Protein AF-A0A0S8GAM6-F1 (afdb_monomer_lite)

Secondary structure (DSSP, 8-state):
-HHHHHHHHHHHHHHHHHHHS-HHHHHHH-TTS----HHHHHHHHHHHTT--HHHHHHHTTS-HHHHHHHHTT-PPPPHHHHHHHHHHHT--HHHHT--SS-PPP---S--

Radius of gyration: 16.08 Å; chains: 1; bounding box: 37×30×37 Å

Sequence (111 aa):
MDMLKNLLSLEILRDFVRAAVSPQLYQRNLVIDRIETPNHRLWALRERLHLDEAIFAERLHIDVKEYYEYEWIGSPVPRDVLEKVSQTFSVPVPWLCCETPLLPIPLSDDA

Structure (mmCIF, N/CA/C/O backbone):
data_AF-A0A0S8GAM6-F1
#
_entry.id   AF-A0A0S8GAM6-F1
#
loop_
_atom_site.group_PDB
_atom_site.id
_atom_site.type_symbol
_atom_site.label_atom_id
_atom_site.label_alt_id
_atom_site.label_comp_id
_atom_site.label_asym_id
_atom_site.label_entity_id
_atom_site.label_seq_id
_atom_site.pdbx_PDB_ins_code
_atom_site.Cartn_x
_atom_site.Cartn_y
_atom_site.Cartn_z
_atom_site.occupancy
_atom_site.B_iso_or_equiv
_atom_site.auth_seq_id
_atom_site.auth_comp_id
_atom_site.auth_asym_id
_atom_site.auth_atom_id
_atom_site.pdbx_PDB_model_num
ATOM 1 N N . M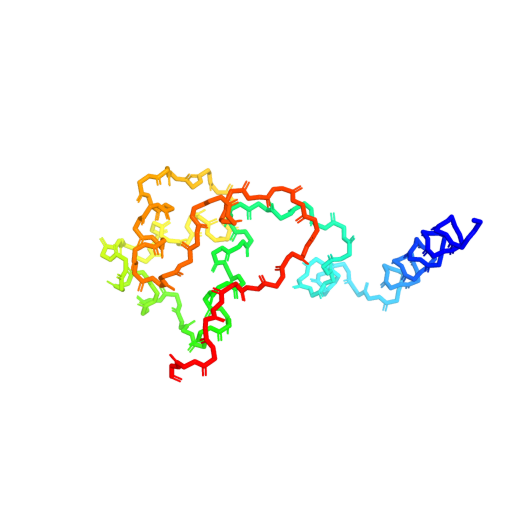ET A 1 1 ? 20.801 -14.967 -25.073 1.00 54.25 1 MET A N 1
ATOM 2 C CA . MET A 1 1 ? 21.294 -13.723 -25.709 1.00 54.25 1 MET A CA 1
ATOM 3 C C . MET A 1 1 ? 20.193 -12.658 -25.819 1.00 54.25 1 MET A C 1
ATOM 5 O O . MET A 1 1 ? 20.524 -11.482 -25.830 1.00 54.25 1 MET A O 1
ATOM 9 N N . ASP A 1 2 ? 18.906 -13.033 -25.809 1.00 55.75 2 ASP A N 1
ATOM 10 C CA . ASP A 1 2 ? 17.777 -12.082 -25.893 1.00 55.75 2 ASP A CA 1
ATOM 11 C C . ASP A 1 2 ? 17.503 -11.266 -24.622 1.00 55.75 2 ASP A C 1
ATOM 13 O O . ASP A 1 2 ? 17.078 -10.120 -24.702 1.00 55.75 2 ASP A O 1
ATOM 17 N N . MET A 1 3 ? 17.818 -11.805 -23.442 1.00 41.28 3 MET A N 1
ATOM 18 C CA . MET A 1 3 ? 17.540 -11.134 -22.164 1.00 41.28 3 MET A CA 1
ATOM 19 C C . MET A 1 3 ? 18.313 -9.808 -22.003 1.00 41.28 3 MET A C 1
ATOM 21 O O . MET A 1 3 ? 17.754 -8.813 -21.558 1.00 41.28 3 MET A O 1
ATOM 25 N N . LEU A 1 4 ? 19.574 -9.769 -22.450 1.00 47.06 4 LEU A N 1
ATOM 26 C CA . LEU A 1 4 ? 20.416 -8.563 -22.444 1.00 47.06 4 LEU A CA 1
ATOM 27 C C . LEU A 1 4 ? 19.925 -7.492 -23.427 1.00 47.06 4 LEU A C 1
ATOM 29 O O . LEU A 1 4 ? 20.000 -6.306 -23.126 1.00 47.06 4 LEU A O 1
ATOM 33 N N . LYS A 1 5 ? 19.389 -7.898 -24.585 1.00 54.31 5 LYS A N 1
ATOM 34 C CA . LYS A 1 5 ? 18.799 -6.966 -25.557 1.00 54.31 5 LYS A CA 1
ATOM 35 C C . LYS A 1 5 ? 17.509 -6.351 -25.021 1.00 54.31 5 LYS A C 1
ATOM 37 O O . LYS A 1 5 ? 17.300 -5.153 -25.187 1.00 54.31 5 LYS A O 1
ATOM 42 N N . ASN A 1 6 ? 16.684 -7.144 -24.340 1.00 54.88 6 ASN A N 1
ATOM 43 C CA . ASN A 1 6 ? 15.456 -6.658 -23.714 1.00 54.88 6 ASN A CA 1
ATOM 44 C C . ASN A 1 6 ? 15.747 -5.666 -22.580 1.00 54.88 6 ASN A C 1
ATOM 46 O O . ASN A 1 6 ? 15.087 -4.636 -22.503 1.00 54.88 6 ASN A O 1
ATOM 50 N N . LEU A 1 7 ? 16.772 -5.924 -21.760 1.00 53.59 7 LEU A N 1
ATOM 51 C CA . LEU A 1 7 ? 17.204 -4.997 -20.707 1.00 53.59 7 LEU A CA 1
ATOM 52 C C . LEU A 1 7 ? 17.687 -3.657 -21.281 1.00 53.59 7 LEU A C 1
ATOM 54 O O . LEU A 1 7 ? 17.209 -2.612 -20.854 1.00 53.59 7 LEU A O 1
ATOM 58 N N . LEU A 1 8 ? 18.529 -3.684 -22.320 1.00 59.25 8 LEU A N 1
ATOM 59 C CA . LEU A 1 8 ? 18.956 -2.467 -23.024 1.00 59.25 8 LEU A CA 1
ATOM 60 C C . LEU A 1 8 ? 17.772 -1.685 -23.613 1.00 59.25 8 LEU A C 1
ATOM 62 O O . LEU A 1 8 ? 17.745 -0.460 -23.583 1.00 59.25 8 LEU A O 1
ATOM 66 N N . SER A 1 9 ? 16.779 -2.396 -24.146 1.00 67.94 9 SER A N 1
ATOM 67 C CA . SER A 1 9 ? 15.583 -1.786 -24.739 1.00 67.94 9 SER A CA 1
ATOM 68 C C . SER A 1 9 ? 14.724 -1.072 -23.691 1.00 67.94 9 SER A C 1
ATOM 70 O O . SER A 1 9 ? 14.154 -0.021 -23.977 1.00 67.94 9 SER A O 1
ATOM 72 N N . LEU A 1 10 ? 14.654 -1.621 -22.475 1.00 61.69 10 LEU A N 1
ATOM 73 C CA . LEU A 1 10 ? 13.933 -1.025 -21.350 1.00 61.69 10 LEU A CA 1
ATOM 74 C C . LEU A 1 10 ? 14.646 0.211 -20.798 1.00 61.69 10 LEU A C 1
ATOM 76 O O . LEU A 1 10 ? 13.984 1.201 -20.500 1.00 61.69 10 LEU A O 1
ATOM 80 N N . GLU A 1 11 ? 15.977 0.191 -20.714 1.00 64.75 11 GLU A N 1
ATOM 81 C CA . GLU A 1 11 ? 16.767 1.358 -20.299 1.00 64.75 11 GLU A CA 1
ATOM 82 C C . GLU A 1 11 ? 16.622 2.517 -21.292 1.00 64.75 11 GLU A C 1
ATOM 84 O O . GLU A 1 11 ? 16.374 3.652 -20.892 1.00 64.75 11 GLU A O 1
ATOM 89 N N . ILE A 1 12 ? 16.675 2.224 -22.594 1.00 72.31 12 ILE A N 1
ATOM 90 C CA . ILE A 1 12 ? 16.465 3.227 -23.646 1.00 72.31 12 ILE A CA 1
ATOM 91 C C . ILE A 1 12 ? 15.044 3.803 -23.573 1.00 72.31 12 ILE A C 1
ATOM 93 O O . ILE A 1 12 ? 14.858 5.017 -23.687 1.00 72.31 12 ILE A O 1
ATOM 97 N N . LEU A 1 13 ? 14.038 2.948 -23.365 1.00 65.12 13 LEU A N 1
ATOM 98 C CA . LEU A 1 13 ? 12.648 3.380 -23.231 1.00 65.12 13 LEU A CA 1
ATOM 99 C C . LEU A 1 13 ? 12.456 4.266 -21.994 1.00 65.12 13 LEU A C 1
ATOM 101 O O . LEU A 1 13 ? 11.817 5.313 -22.087 1.00 65.12 13 LEU A O 1
ATOM 105 N N . ARG A 1 14 ? 13.045 3.885 -20.856 1.00 68.88 14 ARG A N 1
ATOM 106 C CA . ARG A 1 14 ? 13.044 4.686 -19.629 1.00 68.88 14 ARG A CA 1
ATOM 107 C C . ARG A 1 14 ? 13.630 6.071 -19.873 1.00 68.88 14 ARG A C 1
ATOM 109 O O . ARG A 1 14 ? 13.004 7.071 -19.528 1.00 68.88 14 ARG A O 1
ATOM 116 N N . ASP A 1 15 ? 14.819 6.129 -20.461 1.00 73.88 15 ASP A N 1
ATOM 117 C CA . ASP A 1 15 ? 15.556 7.378 -20.632 1.00 73.88 15 ASP A CA 1
ATOM 118 C C . ASP A 1 15 ? 14.825 8.324 -21.597 1.00 73.88 15 ASP A C 1
ATOM 120 O O . ASP A 1 15 ? 14.717 9.525 -21.332 1.00 73.88 15 ASP A O 1
ATOM 124 N N . PHE A 1 16 ? 14.231 7.780 -22.665 1.00 73.75 16 PHE A N 1
ATOM 125 C CA . PHE A 1 16 ? 13.377 8.536 -23.583 1.00 73.75 16 PHE A CA 1
ATOM 126 C C . PHE A 1 16 ? 12.172 9.143 -22.864 1.00 73.75 16 PHE A C 1
ATOM 128 O O . PHE A 1 16 ? 11.872 10.330 -22.991 1.00 73.75 16 PHE A O 1
ATOM 135 N N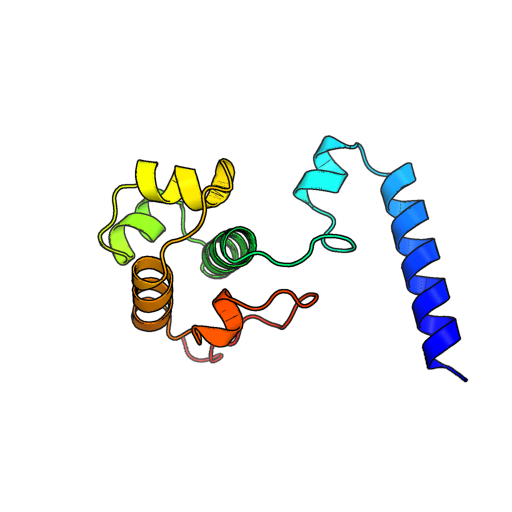 . VAL A 1 17 ? 11.493 8.328 -22.066 1.00 67.44 17 VAL A N 1
ATOM 136 C CA . VAL A 1 17 ? 10.300 8.738 -21.342 1.00 67.44 17 VAL A CA 1
ATOM 137 C C . VAL A 1 17 ? 10.626 9.772 -20.252 1.00 67.44 17 VAL A C 1
ATOM 139 O O . VAL A 1 17 ? 9.876 10.731 -20.071 1.00 67.44 17 VAL A O 1
ATOM 142 N N . ARG A 1 18 ? 11.786 9.660 -19.594 1.00 66.69 18 ARG A N 1
ATOM 143 C CA . ARG A 1 18 ? 12.292 10.651 -18.630 1.00 66.69 18 ARG A CA 1
ATOM 144 C C . ARG A 1 18 ? 12.604 12.000 -19.265 1.00 66.69 18 ARG A C 1
ATOM 146 O O . ARG A 1 18 ? 12.414 13.030 -18.625 1.00 66.69 18 ARG A O 1
ATOM 153 N N . ALA A 1 19 ? 13.084 11.996 -20.504 1.00 75.19 19 ALA A N 1
ATOM 154 C CA . ALA A 1 19 ? 13.364 13.215 -21.251 1.00 75.19 19 ALA A CA 1
ATOM 155 C C . ALA A 1 19 ? 12.093 13.86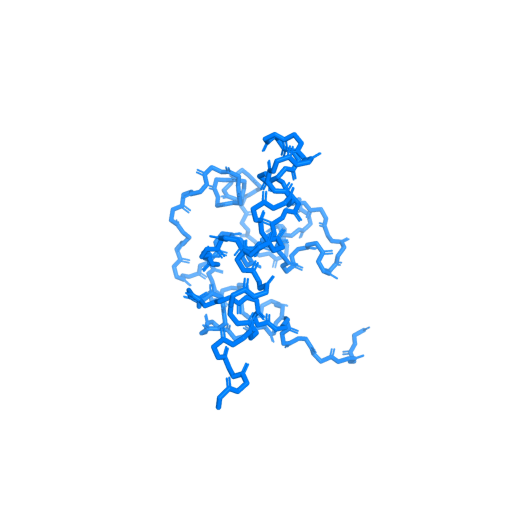6 -21.828 1.00 75.19 19 ALA A C 1
ATOM 157 O O . ALA A 1 19 ? 12.039 15.087 -21.963 1.00 75.19 19 ALA A O 1
ATOM 158 N N . ALA A 1 20 ? 11.080 13.066 -22.172 1.00 75.44 20 ALA A N 1
ATOM 159 C CA . ALA A 1 20 ? 9.870 13.527 -22.853 1.00 75.44 20 ALA A CA 1
ATOM 160 C C . ALA A 1 20 ? 8.732 13.955 -21.909 1.00 75.44 20 ALA A C 1
ATOM 162 O O . ALA A 1 20 ? 7.832 14.686 -22.324 1.00 75.44 20 ALA A O 1
ATOM 163 N N . VAL A 1 21 ? 8.743 13.501 -20.654 1.00 67.62 21 VAL A N 1
ATOM 164 C CA . VAL A 1 21 ? 7.666 13.742 -19.686 1.00 67.62 21 VAL A CA 1
ATOM 165 C C . VAL A 1 21 ? 8.147 14.683 -18.581 1.00 67.62 21 VAL A C 1
ATOM 167 O O . VAL A 1 21 ? 9.270 14.564 -18.098 1.00 67.62 21 VAL A O 1
ATOM 170 N N . SER A 1 22 ? 7.299 15.634 -18.163 1.00 68.50 22 SER A N 1
ATOM 171 C CA . SER A 1 22 ? 7.667 16.573 -17.095 1.00 68.50 22 SER A CA 1
ATOM 172 C C . SER A 1 22 ? 8.037 15.819 -15.811 1.00 68.50 22 SER A C 1
ATOM 174 O O . SER A 1 22 ? 7.427 14.788 -15.526 1.00 68.50 22 SER A O 1
ATOM 176 N N . PRO A 1 23 ? 8.969 16.322 -14.983 1.00 58.72 23 PRO A N 1
ATOM 177 C CA . PRO A 1 23 ? 9.373 15.633 -13.758 1.00 58.72 23 PRO A CA 1
ATOM 178 C C . PRO A 1 23 ? 8.197 15.284 -12.839 1.00 58.72 23 PRO A C 1
ATOM 180 O O . PRO A 1 23 ? 8.192 14.207 -12.250 1.00 58.72 23 PRO A O 1
ATOM 183 N N . GLN A 1 24 ? 7.167 16.141 -12.772 1.00 57.44 24 GLN A N 1
ATOM 184 C CA . GLN A 1 24 ? 5.965 15.860 -11.981 1.00 57.44 24 GLN A CA 1
ATOM 185 C C . GLN A 1 24 ? 5.132 14.709 -12.570 1.00 57.44 24 GLN A C 1
ATOM 187 O O . GLN A 1 24 ? 4.649 13.863 -11.824 1.00 57.44 24 GLN A O 1
ATOM 192 N N . LEU A 1 25 ? 4.977 14.641 -13.898 1.00 53.50 25 LEU A N 1
ATOM 193 C CA . LEU A 1 25 ? 4.264 13.547 -14.569 1.00 53.50 25 LEU A CA 1
ATOM 194 C C . LEU A 1 25 ? 5.084 12.250 -14.594 1.00 53.50 25 LEU A C 1
ATOM 196 O O . LEU A 1 25 ? 4.510 11.175 -14.466 1.00 53.50 25 LEU A O 1
ATOM 200 N N . TYR A 1 26 ? 6.410 12.342 -14.701 1.00 57.94 26 TYR A N 1
ATOM 201 C CA . TYR A 1 26 ? 7.328 11.208 -14.611 1.00 57.94 26 TYR A CA 1
ATOM 202 C C . TYR A 1 26 ? 7.264 10.582 -13.221 1.00 57.94 26 TYR A C 1
ATOM 204 O O . TYR A 1 26 ? 7.059 9.380 -13.084 1.00 57.94 26 TYR A O 1
ATOM 212 N N . GLN A 1 27 ? 7.341 11.416 -12.179 1.00 54.53 27 GLN A N 1
ATOM 213 C CA . GLN A 1 27 ? 7.169 10.965 -10.805 1.00 54.53 27 GLN A CA 1
ATOM 214 C C . GLN A 1 27 ? 5.782 10.366 -10.579 1.00 54.53 27 GLN A C 1
ATOM 216 O O . GLN A 1 27 ? 5.688 9.364 -9.883 1.00 54.53 27 GLN A O 1
ATOM 221 N N . ARG A 1 28 ? 4.720 10.941 -11.146 1.00 52.16 28 ARG A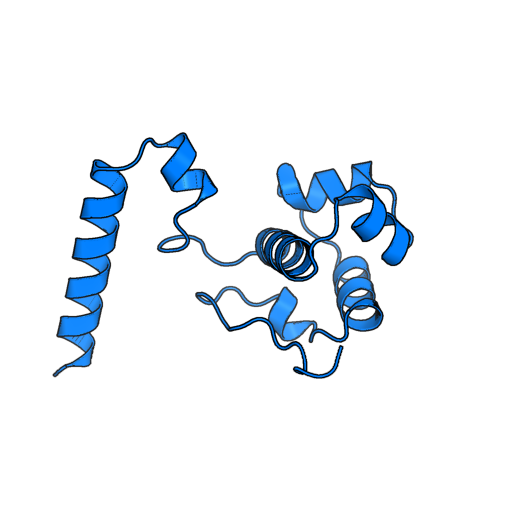 N 1
ATOM 222 C CA . ARG A 1 28 ? 3.347 10.505 -10.877 1.00 52.16 28 ARG A CA 1
ATOM 223 C C . ARG A 1 28 ? 2.908 9.267 -11.671 1.00 52.16 28 ARG A C 1
ATOM 225 O O . ARG A 1 28 ? 2.099 8.511 -11.156 1.00 52.16 28 ARG A O 1
ATOM 232 N N . ASN A 1 29 ? 3.417 9.056 -12.889 1.00 49.00 29 ASN A N 1
ATOM 233 C CA . ASN A 1 29 ? 2.825 8.096 -13.834 1.00 49.00 29 ASN A CA 1
ATOM 234 C C . ASN A 1 29 ? 3.790 7.048 -14.411 1.00 49.00 29 ASN A C 1
ATOM 236 O O . ASN A 1 29 ? 3.329 6.141 -15.100 1.00 49.00 29 ASN A O 1
ATOM 240 N N . LEU A 1 30 ? 5.107 7.154 -14.198 1.00 52.91 30 LEU A N 1
ATOM 241 C CA . LEU A 1 30 ? 6.068 6.263 -14.856 1.00 52.91 30 LEU A CA 1
ATOM 242 C C . LEU A 1 30 ? 6.739 5.312 -13.873 1.00 52.91 30 LEU A C 1
ATOM 244 O O . LEU A 1 30 ? 7.699 5.626 -13.178 1.00 52.91 30 LEU A O 1
ATOM 248 N N . VAL A 1 31 ? 6.182 4.103 -13.866 1.00 53.34 31 VAL A N 1
ATOM 249 C CA . VAL A 1 31 ? 6.452 2.973 -12.968 1.00 53.34 31 VAL A CA 1
ATOM 250 C C . VAL A 1 31 ? 7.765 2.236 -13.302 1.00 53.34 31 VAL A C 1
ATOM 252 O O . VAL A 1 31 ? 8.002 1.130 -12.835 1.00 53.34 31 VAL A O 1
ATOM 255 N N . ILE A 1 32 ? 8.641 2.817 -14.129 1.00 48.31 32 ILE A N 1
ATOM 256 C CA . ILE A 1 32 ? 9.798 2.095 -14.691 1.00 48.31 32 ILE A CA 1
ATOM 257 C C . ILE A 1 32 ? 10.993 2.046 -13.713 1.00 48.31 32 ILE A C 1
ATOM 259 O O . ILE A 1 32 ? 11.808 1.136 -13.802 1.00 48.31 32 ILE A O 1
ATOM 263 N N . ASP A 1 33 ? 11.067 2.955 -12.731 1.00 45.97 33 ASP A N 1
ATOM 264 C CA . ASP A 1 33 ? 12.199 3.043 -11.782 1.00 45.97 33 ASP A CA 1
ATOM 265 C C . ASP A 1 33 ? 11.824 2.878 -10.301 1.00 45.97 33 ASP A C 1
ATOM 267 O O . ASP A 1 33 ? 12.693 2.947 -9.429 1.00 45.97 33 ASP A O 1
ATOM 271 N N . ARG A 1 34 ? 10.539 2.727 -9.965 1.00 52.91 34 ARG A N 1
ATOM 272 C CA . ARG A 1 34 ? 10.131 2.689 -8.557 1.00 52.91 34 ARG A CA 1
ATOM 273 C C . ARG A 1 34 ? 10.283 1.271 -8.022 1.00 52.91 34 ARG A C 1
ATOM 275 O O . ARG A 1 34 ? 9.538 0.379 -8.412 1.00 52.91 34 ARG A O 1
ATOM 282 N N . ILE A 1 35 ? 11.215 1.090 -7.085 1.00 57.44 35 ILE A N 1
ATOM 283 C CA . ILE A 1 35 ? 11.121 0.009 -6.101 1.00 57.44 35 ILE A CA 1
ATOM 284 C C . ILE A 1 35 ? 9.711 0.107 -5.516 1.00 57.44 35 ILE A C 1
ATOM 286 O O . ILE A 1 35 ? 9.309 1.163 -5.010 1.00 57.44 35 ILE A O 1
ATOM 290 N N . GLU A 1 36 ? 8.920 -0.949 -5.674 1.00 67.69 36 GLU A N 1
ATOM 291 C CA . GLU A 1 36 ? 7.598 -0.978 -5.074 1.00 67.69 36 GLU A CA 1
ATOM 292 C C . GLU A 1 36 ? 7.768 -1.062 -3.564 1.00 67.69 36 GLU A C 1
ATOM 294 O O . GLU A 1 36 ? 8.268 -2.041 -3.026 1.00 67.69 36 GLU A O 1
ATOM 299 N N . THR A 1 37 ? 7.404 0.015 -2.880 1.00 82.12 37 THR A N 1
ATOM 300 C CA 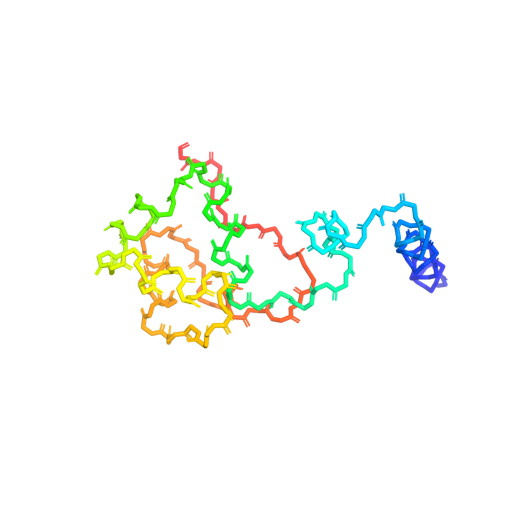. THR A 1 37 ? 7.334 0.041 -1.426 1.00 82.12 37 THR A CA 1
ATOM 301 C C . THR A 1 37 ? 5.931 -0.385 -1.004 1.00 82.12 37 THR A C 1
ATOM 303 O O . THR A 1 37 ? 4.990 -0.275 -1.803 1.00 82.12 37 THR A O 1
ATOM 306 N N . PRO A 1 38 ? 5.738 -0.809 0.255 1.00 87.38 38 PRO A N 1
ATOM 307 C CA . PRO A 1 38 ? 4.400 -1.055 0.784 1.00 87.38 38 PRO A CA 1
ATOM 308 C C . PRO A 1 38 ? 3.445 0.116 0.525 1.00 87.38 38 PRO A C 1
ATOM 310 O O . PRO A 1 38 ? 2.312 -0.091 0.108 1.00 87.38 38 PRO A O 1
ATOM 313 N N . ASN A 1 39 ? 3.937 1.349 0.646 1.00 88.88 39 ASN A N 1
ATOM 314 C CA . ASN A 1 39 ? 3.202 2.581 0.370 1.00 88.88 39 ASN A CA 1
ATOM 315 C C . ASN A 1 39 ? 2.672 2.631 -1.076 1.00 88.88 39 ASN A C 1
ATOM 317 O O . ASN A 1 39 ? 1.492 2.896 -1.295 1.00 88.88 39 ASN A O 1
ATOM 321 N N . HIS A 1 40 ? 3.515 2.315 -2.068 1.00 83.06 40 HIS A N 1
ATOM 322 C CA . HIS A 1 40 ? 3.087 2.250 -3.470 1.00 83.06 40 HIS A CA 1
ATOM 323 C C . HIS A 1 40 ? 2.064 1.143 -3.720 1.00 83.06 40 HIS A C 1
ATOM 325 O O . HIS A 1 40 ? 1.148 1.331 -4.518 1.00 83.06 40 HIS A O 1
ATOM 331 N N . ARG A 1 41 ? 2.192 -0.000 -3.040 1.00 86.44 41 ARG A N 1
ATOM 332 C CA . ARG A 1 41 ? 1.247 -1.113 -3.192 1.00 86.44 41 ARG A CA 1
ATOM 333 C C . ARG A 1 41 ? -0.111 -0.821 -2.564 1.00 86.44 41 ARG A C 1
ATOM 335 O O . ARG A 1 41 ? -1.117 -1.248 -3.122 1.00 86.44 41 ARG A O 1
ATOM 342 N N . LEU A 1 42 ? -0.153 -0.058 -1.470 1.00 89.69 42 LEU A N 1
ATOM 343 C CA . LEU A 1 42 ? -1.406 0.463 -0.914 1.00 89.69 42 LEU A CA 1
ATOM 344 C C . LEU A 1 42 ? -2.117 1.371 -1.921 1.00 89.69 42 LEU A C 1
ATOM 346 O O . LEU A 1 42 ? -3.277 1.123 -2.242 1.00 89.69 42 LEU A O 1
ATOM 350 N N . TRP A 1 43 ? -1.393 2.341 -2.488 1.00 88.25 43 TRP A N 1
ATOM 351 C CA . TRP A 1 43 ? -1.927 3.219 -3.531 1.00 88.25 43 TRP A CA 1
ATOM 352 C C . TRP A 1 43 ? -2.438 2.427 -4.744 1.00 88.25 43 TRP A C 1
ATOM 354 O O . TRP A 1 43 ? -3.580 2.597 -5.167 1.00 88.25 43 TRP A O 1
ATOM 364 N N . ALA A 1 44 ? -1.625 1.509 -5.277 1.00 85.62 44 ALA A N 1
ATOM 365 C CA . ALA A 1 44 ? -1.981 0.714 -6.451 1.00 85.62 44 ALA A CA 1
ATOM 366 C C . ALA A 1 44 ? -3.218 -0.165 -6.205 1.00 85.62 44 ALA A C 1
ATOM 368 O O . ALA A 1 44 ? -4.075 -0.294 -7.081 1.00 85.62 44 ALA A O 1
ATOM 369 N N . LEU A 1 45 ? -3.331 -0.750 -5.009 1.00 89.25 45 LEU A N 1
ATOM 370 C CA . LEU A 1 45 ? -4.500 -1.523 -4.607 1.00 89.25 45 LEU A CA 1
ATOM 371 C C . LEU A 1 45 ? -5.749 -0.639 -4.524 1.00 89.25 45 LEU A C 1
ATOM 373 O O . LEU A 1 45 ? -6.788 -1.006 -5.071 1.00 89.25 45 LEU A O 1
ATOM 377 N N . ARG A 1 46 ? -5.651 0.533 -3.888 1.00 92.31 46 ARG A N 1
ATOM 378 C CA . ARG A 1 46 ? -6.761 1.485 -3.775 1.00 92.31 46 ARG A CA 1
ATOM 379 C C . ARG A 1 46 ? -7.267 1.935 -5.147 1.00 92.31 46 ARG A C 1
ATOM 381 O O . ARG A 1 46 ? -8.467 1.851 -5.411 1.00 92.31 46 ARG A O 1
ATOM 388 N N . GLU A 1 47 ? -6.358 2.342 -6.033 1.00 86.75 47 GLU A N 1
ATOM 389 C CA . GLU A 1 47 ? -6.690 2.762 -7.400 1.00 86.75 47 GLU A CA 1
ATOM 390 C C . GLU A 1 47 ? -7.339 1.626 -8.202 1.00 86.75 47 GLU A C 1
ATOM 392 O O . GLU A 1 47 ? -8.326 1.845 -8.906 1.00 86.75 47 GLU A O 1
ATOM 397 N N . ARG A 1 48 ? -6.842 0.389 -8.059 1.00 84.69 48 ARG A N 1
ATOM 398 C CA . ARG A 1 48 ? -7.404 -0.790 -8.738 1.00 84.69 48 ARG A CA 1
ATOM 399 C C . ARG A 1 48 ? -8.829 -1.113 -8.299 1.00 84.69 48 ARG A C 1
ATOM 401 O O . ARG A 1 48 ? -9.603 -1.624 -9.110 1.00 84.69 48 ARG A O 1
ATOM 408 N N . LEU A 1 49 ? -9.143 -0.856 -7.032 1.00 87.06 49 LEU A N 1
ATOM 409 C CA . LEU A 1 49 ? -10.466 -1.053 -6.442 1.00 87.06 49 LEU A CA 1
ATOM 410 C C . LEU A 1 49 ? -11.404 0.141 -6.677 1.00 87.06 49 LEU A C 1
ATOM 412 O O . LEU A 1 49 ? -12.565 0.074 -6.279 1.00 87.06 49 LEU A O 1
ATOM 416 N N . HIS A 1 50 ? -10.921 1.215 -7.314 1.00 88.31 50 HIS A N 1
ATOM 417 C CA . HIS A 1 50 ? -11.665 2.456 -7.543 1.00 88.31 50 HIS A CA 1
ATOM 418 C C . HIS A 1 50 ? -12.229 3.069 -6.252 1.00 88.31 50 HIS A C 1
ATOM 420 O O . HIS A 1 50 ? -13.355 3.566 -6.226 1.00 88.31 50 HIS A O 1
ATOM 426 N N . LEU A 1 51 ? -11.442 3.014 -5.175 1.00 90.62 51 LEU A N 1
ATOM 427 C CA . LEU A 1 51 ? -11.800 3.589 -3.881 1.00 90.62 51 LEU A CA 1
ATOM 428 C C . LEU A 1 51 ? -11.089 4.929 -3.680 1.00 90.62 51 LEU A C 1
ATOM 430 O O . LEU A 1 51 ? -9.918 5.086 -4.032 1.00 90.62 51 LEU A O 1
ATOM 434 N N . ASP A 1 52 ? -11.788 5.885 -3.075 1.00 92.56 52 ASP A N 1
ATOM 435 C CA . ASP A 1 52 ? -11.135 7.070 -2.525 1.00 92.56 52 ASP A CA 1
ATOM 436 C C . ASP A 1 52 ? -10.417 6.731 -1.204 1.00 92.56 52 ASP A C 1
ATOM 438 O O . ASP A 1 52 ? -10.578 5.647 -0.629 1.00 92.56 52 ASP A O 1
ATOM 442 N N . GLU A 1 53 ? -9.570 7.645 -0.736 1.00 91.25 53 GLU A N 1
ATOM 443 C CA . GLU A 1 53 ? -8.766 7.460 0.471 1.00 91.25 53 GLU A CA 1
ATOM 444 C C . GLU A 1 53 ? -9.629 7.278 1.727 1.00 91.25 53 GLU A C 1
ATOM 446 O O . GLU A 1 53 ? -9.260 6.518 2.624 1.00 91.25 53 GLU A O 1
ATOM 451 N N . ALA A 1 54 ? -10.784 7.947 1.792 1.00 93.25 54 ALA A N 1
ATOM 452 C CA . ALA A 1 54 ? -11.673 7.899 2.947 1.00 93.25 54 ALA A CA 1
ATOM 453 C C . ALA A 1 54 ? -12.344 6.527 3.075 1.00 93.25 54 ALA A C 1
ATOM 455 O O . ALA A 1 54 ? -12.310 5.929 4.148 1.00 93.25 54 ALA A O 1
ATOM 456 N N . ILE A 1 55 ? -12.882 5.995 1.977 1.00 94.25 55 ILE A N 1
ATOM 457 C CA . ILE A 1 55 ? -13.509 4.671 1.926 1.00 94.25 55 ILE A CA 1
ATOM 458 C C . ILE A 1 55 ? -12.460 3.582 2.158 1.00 94.25 55 ILE A C 1
ATOM 460 O O . ILE A 1 55 ? -12.730 2.584 2.829 1.00 94.25 55 ILE A O 1
ATOM 464 N N . PHE A 1 56 ? -11.249 3.751 1.623 1.00 94.69 56 PHE A N 1
ATOM 465 C CA . PHE A 1 56 ? -10.171 2.792 1.849 1.00 94.69 56 PHE A CA 1
ATOM 466 C C . PHE A 1 56 ? -9.764 2.739 3.330 1.00 94.69 56 PHE A C 1
ATOM 468 O O . PHE A 1 56 ? -9.696 1.650 3.903 1.00 94.69 56 PHE A O 1
ATOM 475 N N . ALA A 1 57 ? -9.570 3.897 3.971 1.00 94.88 57 ALA A N 1
ATOM 476 C CA . ALA A 1 57 ? -9.271 3.993 5.401 1.00 94.88 57 ALA A CA 1
ATOM 477 C C . ALA A 1 57 ? -10.419 3.460 6.276 1.00 94.88 57 ALA A C 1
ATOM 479 O O . ALA A 1 57 ? -10.180 2.708 7.224 1.00 94.88 57 ALA A O 1
ATOM 480 N N . GLU A 1 58 ? -11.668 3.768 5.913 1.00 95.06 58 GLU A N 1
ATOM 481 C CA . GLU A 1 58 ? -12.868 3.270 6.592 1.00 95.06 58 GLU A CA 1
ATOM 482 C C . GLU A 1 58 ? -12.915 1.737 6.596 1.00 95.06 58 GLU A C 1
ATOM 484 O O . GLU A 1 58 ? -13.101 1.129 7.652 1.00 95.06 58 GLU A O 1
ATOM 489 N N . ARG A 1 59 ? -12.667 1.093 5.446 1.00 94.12 59 ARG A N 1
ATOM 490 C CA . ARG A 1 59 ? -12.633 -0.379 5.327 1.00 94.12 59 ARG A CA 1
ATOM 491 C C . ARG A 1 59 ? -11.509 -1.036 6.132 1.00 94.12 59 ARG A C 1
ATOM 493 O O . ARG A 1 59 ? -11.592 -2.221 6.447 1.00 94.12 59 ARG A O 1
ATOM 500 N N . LEU A 1 60 ? -10.455 -0.289 6.447 1.00 93.62 60 LEU A N 1
ATOM 501 C CA . LEU A 1 60 ? -9.350 -0.736 7.297 1.00 93.62 60 LEU A CA 1
ATOM 502 C C . LEU A 1 60 ? -9.558 -0.402 8.778 1.00 93.62 60 LEU A C 1
ATOM 504 O O . LEU A 1 60 ? -8.750 -0.818 9.614 1.00 93.62 60 LEU A O 1
ATOM 508 N N . HIS A 1 61 ? -10.626 0.330 9.108 1.00 94.81 61 HIS A N 1
ATOM 509 C CA . HIS A 1 61 ? -10.876 0.876 10.438 1.00 94.81 61 HIS A CA 1
ATOM 510 C C . HIS A 1 61 ? -9.673 1.671 10.980 1.00 94.81 61 HIS A C 1
ATOM 512 O O . HIS A 1 61 ? -9.274 1.495 12.134 1.00 94.81 61 HIS A O 1
ATOM 518 N N . ILE A 1 62 ? -9.079 2.514 10.130 1.00 93.50 62 ILE A N 1
ATOM 519 C CA . ILE A 1 62 ? -8.011 3.460 10.487 1.00 93.50 62 ILE A CA 1
ATOM 520 C C . ILE A 1 62 ? -8.449 4.890 10.171 1.00 93.50 62 ILE A C 1
ATOM 522 O O . ILE A 1 62 ? -9.399 5.108 9.417 1.00 93.50 62 ILE A O 1
ATOM 526 N N . ASP A 1 63 ? -7.761 5.872 10.747 1.00 94.50 63 ASP A N 1
ATOM 527 C CA . ASP A 1 63 ? -8.041 7.271 10.437 1.00 94.50 63 ASP A CA 1
ATOM 528 C C . ASP A 1 63 ? -7.572 7.618 9.012 1.00 94.50 63 ASP A C 1
ATOM 530 O O . ASP A 1 63 ? -6.521 7.167 8.551 1.00 94.50 63 ASP A O 1
ATOM 534 N N . VAL A 1 64 ? -8.330 8.450 8.292 1.00 93.25 64 VAL A N 1
ATOM 535 C CA . VAL A 1 64 ? -7.962 8.859 6.923 1.00 93.25 64 VAL A CA 1
ATOM 536 C C . VAL A 1 64 ? -6.634 9.620 6.886 1.00 93.25 64 VAL A C 1
ATOM 538 O O . VAL A 1 64 ? -5.878 9.508 5.921 1.00 93.25 64 VAL A O 1
ATOM 541 N N . LYS A 1 65 ? -6.304 10.365 7.947 1.00 92.94 65 LYS A N 1
ATOM 542 C CA . LYS A 1 65 ? -5.022 11.057 8.076 1.00 92.94 65 LYS A CA 1
ATOM 543 C C . LYS A 1 65 ? -3.883 10.065 8.282 1.00 92.94 65 LYS A C 1
ATOM 545 O O . LYS A 1 65 ? -2.831 10.235 7.679 1.00 92.94 65 LYS A O 1
ATOM 550 N N . GLU A 1 66 ? -4.102 9.027 9.086 1.00 92.25 66 GLU A N 1
ATOM 551 C CA . GLU A 1 66 ? -3.139 7.935 9.274 1.00 92.25 66 GLU A CA 1
ATOM 552 C C . GLU A 1 66 ? -2.867 7.222 7.941 1.00 92.25 66 GLU A C 1
ATOM 554 O O . GLU A 1 66 ? -1.713 7.043 7.553 1.00 92.25 66 GLU A O 1
ATOM 559 N N . TYR A 1 67 ? -3.916 6.929 7.165 1.00 92.00 67 TYR A N 1
ATOM 560 C CA . TYR A 1 67 ? -3.760 6.389 5.814 1.00 92.00 67 TYR A CA 1
ATOM 561 C C . TYR A 1 67 ? -2.978 7.331 4.881 1.00 92.00 67 TYR A C 1
ATOM 563 O O . TYR A 1 67 ? -2.105 6.890 4.131 1.00 92.00 67 TYR A O 1
ATOM 571 N N . TYR A 1 68 ? -3.240 8.638 4.954 1.00 88.12 68 TYR A N 1
ATOM 572 C CA . TYR A 1 68 ? -2.533 9.645 4.162 1.00 88.12 68 TYR A CA 1
ATOM 573 C C . TYR A 1 68 ? -1.031 9.708 4.489 1.00 88.12 68 TYR A C 1
ATOM 575 O O . TYR A 1 68 ? -0.205 9.890 3.591 1.00 88.12 68 TYR A O 1
ATOM 583 N N . GLU A 1 69 ? -0.653 9.522 5.758 1.00 89.00 69 GLU A N 1
ATOM 584 C CA . GLU A 1 69 ? 0.753 9.446 6.174 1.00 89.00 69 GLU A CA 1
ATOM 585 C C . GLU A 1 69 ? 1.474 8.261 5.512 1.00 89.00 69 GLU A C 1
ATOM 587 O O . GLU A 1 69 ? 2.627 8.388 5.087 1.00 89.00 69 GLU A O 1
ATOM 592 N N . TYR A 1 70 ? 0.788 7.132 5.345 1.00 88.50 70 TYR A N 1
ATOM 593 C CA . TYR A 1 70 ? 1.323 5.996 4.602 1.00 88.50 70 TYR A CA 1
ATOM 594 C C . TYR A 1 70 ? 1.403 6.300 3.109 1.00 88.50 70 TYR A C 1
ATOM 596 O O . TYR A 1 70 ? 2.474 6.215 2.518 1.00 88.50 70 TYR A O 1
ATOM 604 N N . GLU A 1 71 ? 0.305 6.682 2.471 1.00 82.06 71 GLU A N 1
ATOM 605 C CA . GLU A 1 71 ? 0.269 6.750 1.011 1.00 82.06 71 GLU A CA 1
ATOM 606 C C . GLU A 1 71 ? 1.099 7.911 0.432 1.00 82.06 71 GLU A C 1
ATOM 608 O O . GLU A 1 71 ? 1.864 7.716 -0.514 1.00 82.06 71 GLU A O 1
ATOM 613 N N . TRP A 1 72 ? 0.981 9.110 1.009 1.00 75.31 72 TRP A N 1
ATOM 614 C CA . TRP A 1 72 ? 1.510 10.344 0.415 1.00 75.31 72 TRP A CA 1
ATOM 615 C C . TRP A 1 72 ? 2.813 10.822 1.040 1.00 75.31 72 TRP A C 1
ATOM 617 O O . TRP A 1 72 ? 3.674 11.361 0.343 1.00 75.31 72 TRP A O 1
ATOM 627 N N . ILE A 1 73 ? 2.958 10.652 2.354 1.00 75.12 73 ILE A N 1
ATOM 628 C CA . ILE A 1 73 ? 4.144 11.120 3.087 1.00 75.12 73 ILE A CA 1
ATOM 629 C C . ILE A 1 73 ? 5.272 10.082 3.010 1.00 75.12 73 ILE A C 1
ATOM 631 O O . ILE A 1 73 ? 6.445 10.430 3.142 1.00 75.12 73 ILE A O 1
ATOM 635 N N . GLY A 1 74 ? 4.935 8.821 2.724 1.00 77.06 74 GLY A N 1
ATOM 636 C CA . GLY A 1 74 ? 5.909 7.738 2.657 1.00 77.06 74 GLY A CA 1
ATOM 637 C C . GLY A 1 74 ? 6.362 7.275 4.041 1.00 77.06 74 GLY A C 1
ATOM 638 O O . GLY A 1 74 ? 7.449 6.709 4.168 1.00 77.06 74 GLY A O 1
ATOM 639 N N . SER A 1 75 ? 5.557 7.523 5.082 1.00 84.62 75 SER A N 1
ATOM 640 C CA . SER A 1 75 ? 5.822 7.000 6.421 1.00 84.62 75 SER A CA 1
ATOM 641 C C . SER A 1 75 ? 5.881 5.468 6.385 1.00 84.62 75 SER A C 1
ATOM 643 O O . SER A 1 75 ? 5.124 4.851 5.629 1.00 84.62 75 SER A O 1
ATOM 645 N N . PRO A 1 76 ? 6.743 4.822 7.190 1.00 87.38 76 PRO A N 1
ATOM 646 C CA . PRO A 1 76 ? 6.790 3.366 7.257 1.00 87.38 76 PRO A CA 1
ATOM 647 C C . PRO A 1 76 ? 5.407 2.795 7.570 1.00 87.38 76 PRO A C 1
ATOM 649 O O . PRO A 1 76 ? 4.786 3.205 8.549 1.00 87.38 76 PRO A O 1
ATOM 652 N N . VAL A 1 77 ? 4.936 1.856 6.748 1.00 89.44 77 VAL A N 1
ATOM 653 C CA . VAL A 1 77 ? 3.641 1.207 6.969 1.00 89.44 77 VAL A CA 1
ATOM 654 C C . VAL A 1 77 ? 3.809 0.131 8.045 1.00 89.44 77 VAL A C 1
ATOM 656 O O . VAL A 1 77 ? 4.598 -0.801 7.844 1.00 89.44 77 VAL A O 1
ATOM 659 N N . PRO A 1 78 ? 3.097 0.220 9.179 1.00 92.12 78 PRO A N 1
ATOM 660 C CA . PRO A 1 78 ? 3.146 -0.799 10.215 1.00 92.12 78 PRO A CA 1
ATOM 661 C C . PRO A 1 78 ? 2.671 -2.164 9.703 1.00 92.12 78 PRO A C 1
ATOM 663 O O . PRO A 1 78 ? 1.797 -2.266 8.839 1.00 92.12 78 PRO A O 1
ATOM 666 N N . ARG A 1 79 ? 3.242 -3.247 10.240 1.00 90.50 79 ARG A N 1
ATOM 667 C CA . ARG A 1 79 ? 2.921 -4.606 9.777 1.00 90.50 79 ARG A CA 1
ATOM 668 C C . ARG A 1 79 ? 1.464 -4.986 10.037 1.00 90.50 79 ARG A C 1
ATOM 670 O O . ARG A 1 79 ? 0.859 -5.645 9.203 1.00 90.50 79 ARG A O 1
ATOM 677 N N . ASP A 1 80 ? 0.909 -4.551 11.158 1.00 93.06 80 ASP A N 1
ATOM 678 C CA . ASP A 1 80 ? -0.496 -4.734 11.518 1.00 93.06 80 ASP A CA 1
ATOM 679 C C . ASP A 1 80 ? -1.440 -4.053 10.517 1.00 93.06 80 ASP A C 1
ATOM 681 O O . ASP A 1 80 ? -2.475 -4.619 10.170 1.00 93.06 80 ASP A O 1
ATOM 685 N N . VAL A 1 81 ? -1.059 -2.894 9.968 1.00 93.38 81 VAL A N 1
ATOM 686 C CA . VAL A 1 81 ? -1.809 -2.247 8.879 1.00 93.38 81 VAL A CA 1
ATOM 687 C C . VAL A 1 81 ? -1.756 -3.099 7.609 1.00 93.38 81 VAL A C 1
ATOM 689 O O . VAL A 1 81 ? -2.788 -3.319 6.978 1.00 93.38 81 VAL A O 1
ATOM 692 N N . LEU A 1 82 ? -0.592 -3.648 7.251 1.00 93.25 82 LEU A N 1
ATOM 693 C CA . LEU A 1 82 ? -0.465 -4.542 6.089 1.00 93.25 82 LEU A CA 1
ATOM 694 C C . LEU A 1 82 ? -1.259 -5.846 6.260 1.00 93.25 82 LEU A C 1
ATOM 696 O O . LEU A 1 82 ? -1.842 -6.346 5.299 1.00 93.25 82 LEU A O 1
ATOM 700 N N . GLU A 1 83 ? -1.318 -6.391 7.473 1.00 94.19 83 GLU A N 1
ATOM 701 C CA . GLU A 1 83 ? -2.142 -7.560 7.794 1.00 94.19 83 GLU A CA 1
ATOM 702 C C . GLU A 1 83 ? -3.638 -7.249 7.682 1.00 94.19 83 GLU A C 1
ATOM 704 O O . GLU A 1 83 ? -4.372 -8.035 7.083 1.00 94.19 83 GLU A O 1
ATOM 709 N N . LYS A 1 84 ? -4.088 -6.081 8.161 1.00 94.44 84 LYS A N 1
ATOM 710 C CA . LYS A 1 84 ? -5.470 -5.620 7.951 1.00 94.44 84 LYS A CA 1
ATOM 711 C C . LYS A 1 84 ? -5.796 -5.496 6.467 1.00 94.44 84 LYS A C 1
ATOM 713 O O . LYS A 1 84 ? -6.803 -6.030 6.024 1.00 94.44 84 LYS A O 1
ATOM 718 N N . VAL A 1 85 ? -4.924 -4.866 5.678 1.00 94.38 85 VAL A N 1
ATOM 719 C CA . VAL A 1 85 ? -5.097 -4.739 4.218 1.00 94.38 85 VAL A CA 1
ATOM 720 C C . VAL A 1 85 ? -5.199 -6.112 3.561 1.00 94.38 85 VAL A C 1
ATOM 722 O O . VAL A 1 85 ? -6.073 -6.339 2.723 1.00 94.38 85 VAL A O 1
ATOM 725 N N . SER A 1 86 ? -4.342 -7.042 3.979 1.00 93.38 86 SER A N 1
ATOM 726 C CA . SER A 1 86 ? -4.357 -8.417 3.496 1.00 93.38 86 SER A CA 1
ATOM 727 C C . SER A 1 86 ? -5.688 -9.116 3.767 1.00 93.38 86 SER A C 1
ATOM 729 O O . SER A 1 86 ? -6.240 -9.742 2.866 1.00 93.38 86 SER A O 1
ATOM 731 N N . GLN A 1 87 ? -6.233 -8.965 4.974 1.00 94.00 87 GLN A N 1
ATOM 732 C CA . GLN A 1 87 ? -7.505 -9.566 5.374 1.00 94.00 87 GLN A CA 1
ATOM 733 C C . GLN A 1 87 ? -8.703 -8.902 4.686 1.00 94.00 87 GLN A C 1
ATOM 735 O O . GLN A 1 87 ? -9.569 -9.596 4.160 1.00 94.00 87 GLN A O 1
ATOM 740 N N . THR A 1 88 ? -8.742 -7.569 4.651 1.00 95.00 88 THR A N 1
ATOM 741 C CA . THR A 1 88 ? -9.864 -6.796 4.103 1.00 95.00 88 THR A CA 1
ATOM 742 C C . THR A 1 88 ? -10.009 -6.979 2.595 1.00 95.00 88 THR A C 1
ATOM 744 O O . THR A 1 88 ? -11.126 -7.083 2.092 1.00 95.00 88 THR A O 1
ATOM 747 N N . PHE A 1 89 ? -8.894 -7.025 1.862 1.00 92.62 89 PHE A N 1
ATOM 748 C CA . PHE A 1 89 ? -8.900 -7.052 0.395 1.00 92.62 89 PHE A CA 1
ATOM 749 C C . PHE A 1 89 ? -8.413 -8.377 -0.196 1.00 92.62 89 PHE A C 1
ATOM 751 O O . PHE A 1 89 ? -8.242 -8.478 -1.407 1.00 92.62 89 PHE A O 1
ATOM 758 N N . SER A 1 90 ? -8.198 -9.396 0.644 1.00 92.38 90 SER A N 1
ATOM 759 C CA . SER A 1 90 ? -7.745 -10.733 0.233 1.00 92.38 90 SER A CA 1
ATOM 760 C C . SER A 1 90 ? -6.451 -10.730 -0.597 1.00 92.38 90 SER A C 1
ATOM 762 O O . SER A 1 90 ? -6.262 -11.567 -1.476 1.00 92.38 90 SER A O 1
ATOM 764 N N . VAL A 1 91 ? -5.532 -9.802 -0.309 1.00 89.69 91 VAL A N 1
ATOM 765 C CA . VAL A 1 91 ? -4.206 -9.736 -0.949 1.00 89.69 91 VAL A CA 1
ATOM 766 C C . VAL A 1 91 ? -3.133 -10.329 -0.030 1.00 89.69 91 VAL A C 1
ATOM 768 O O . VAL A 1 91 ? -3.203 -10.136 1.179 1.00 89.69 91 VAL A O 1
ATOM 771 N N . PRO A 1 92 ? -2.097 -11.027 -0.519 1.00 89.62 92 PRO A N 1
ATOM 772 C CA . PRO A 1 92 ? -1.060 -11.580 0.352 1.00 89.62 92 PRO A CA 1
ATOM 773 C C . PRO A 1 92 ? -0.161 -10.496 0.970 1.00 89.62 92 PRO A C 1
ATOM 775 O O . PRO A 1 92 ? 0.378 -9.653 0.254 1.00 89.62 92 PRO A O 1
ATOM 778 N N . VAL A 1 93 ? 0.126 -10.580 2.276 1.00 89.62 93 VAL A N 1
ATOM 779 C CA . VAL A 1 93 ? 1.147 -9.729 2.932 1.00 89.62 93 VAL A CA 1
ATOM 780 C C . VAL A 1 93 ? 2.508 -9.776 2.216 1.00 89.62 93 VAL A C 1
ATOM 782 O O . VAL A 1 93 ? 3.099 -8.716 2.024 1.00 89.62 93 VAL A O 1
ATOM 785 N N . PRO A 1 94 ? 3.017 -10.937 1.743 1.00 88.12 94 PRO A N 1
ATOM 786 C CA . PRO A 1 94 ? 4.262 -10.967 0.977 1.00 88.12 94 PRO A CA 1
ATOM 787 C C . PRO A 1 94 ? 4.216 -10.128 -0.300 1.00 88.12 94 PRO A C 1
ATOM 789 O O . PRO A 1 94 ? 5.239 -9.571 -0.679 1.00 88.12 94 PRO A O 1
ATOM 792 N N . TRP A 1 95 ? 3.046 -10.018 -0.942 1.00 85.75 95 TRP A N 1
ATOM 793 C CA . TRP A 1 95 ? 2.859 -9.118 -2.075 1.00 85.75 95 TRP A CA 1
ATOM 794 C C . TRP A 1 95 ? 2.948 -7.673 -1.587 1.00 85.75 95 TRP A C 1
ATOM 796 O O . TRP A 1 95 ? 3.746 -6.926 -2.126 1.00 85.75 95 TRP A O 1
ATOM 806 N N . LEU A 1 96 ? 2.241 -7.282 -0.524 1.00 86.44 96 LEU A N 1
ATOM 807 C CA . LEU A 1 96 ? 2.315 -5.916 0.020 1.00 86.44 96 LEU A CA 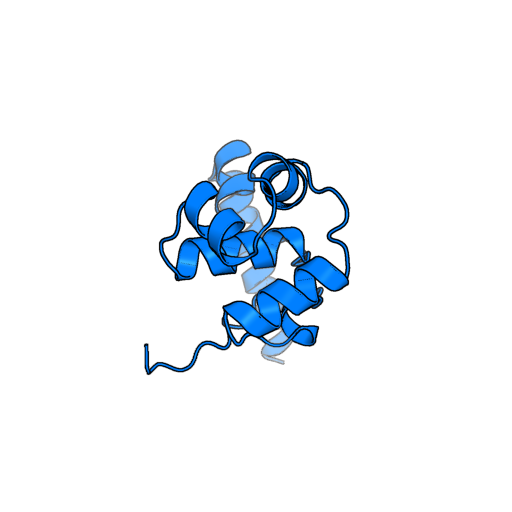1
ATOM 808 C C . LEU A 1 96 ? 3.736 -5.487 0.432 1.00 86.44 96 LEU A C 1
ATOM 810 O O . LEU A 1 96 ? 4.083 -4.320 0.292 1.00 86.44 96 LEU A O 1
ATOM 814 N N . CYS A 1 97 ? 4.565 -6.416 0.907 1.00 84.62 97 CYS A N 1
ATOM 815 C CA . CYS A 1 97 ? 5.942 -6.138 1.321 1.00 84.62 97 CYS A CA 1
ATOM 816 C C . CYS A 1 97 ? 6.979 -6.227 0.188 1.00 84.62 97 CYS A C 1
ATOM 818 O O . CYS A 1 97 ? 8.171 -6.087 0.456 1.00 84.62 97 CYS A O 1
ATOM 820 N N . CYS A 1 98 ? 6.582 -6.556 -1.043 1.00 73.12 98 CYS A N 1
ATOM 821 C CA . CYS A 1 98 ? 7.540 -6.946 -2.070 1.00 73.12 98 CYS A CA 1
ATOM 822 C C . CYS A 1 98 ? 8.213 -5.743 -2.745 1.00 73.12 98 CYS A C 1
ATOM 824 O O . CYS A 1 98 ? 7.558 -4.975 -3.445 1.00 73.12 98 CYS A O 1
ATOM 826 N N . GLU A 1 99 ? 9.540 -5.670 -2.631 1.00 63.59 99 GLU A N 1
ATOM 827 C CA . GLU A 1 99 ? 10.409 -4.669 -3.270 1.00 63.59 99 GLU A CA 1
ATOM 828 C C . GLU A 1 99 ? 10.858 -5.090 -4.685 1.00 63.59 99 GLU A C 1
ATOM 830 O O . GLU A 1 99 ? 12.011 -4.907 -5.075 1.00 63.59 99 GLU A O 1
ATOM 835 N N . THR A 1 100 ? 9.970 -5.713 -5.466 1.00 55.09 100 THR A N 1
ATOM 836 C CA . THR A 1 100 ? 10.266 -6.135 -6.849 1.00 55.09 100 THR A CA 1
ATOM 837 C C . THR A 1 100 ? 9.375 -5.406 -7.855 1.00 55.09 100 THR A C 1
ATOM 839 O O . THR A 1 100 ? 8.277 -4.976 -7.492 1.00 55.09 100 THR A O 1
ATOM 842 N N . PRO A 1 101 ? 9.834 -5.223 -9.110 1.00 53.97 101 PRO A N 1
ATOM 843 C CA . PRO A 1 101 ? 9.060 -4.518 -10.127 1.00 53.97 101 PRO A CA 1
ATOM 844 C C . PRO A 1 101 ? 7.714 -5.208 -10.399 1.00 53.97 101 PRO A C 1
ATOM 846 O O . PRO A 1 101 ? 7.680 -6.421 -10.596 1.00 53.97 101 PRO A O 1
ATOM 849 N N . LEU A 1 102 ? 6.640 -4.402 -10.407 1.00 55.75 102 LEU A N 1
ATOM 850 C CA . LEU A 1 102 ? 5.267 -4.671 -10.863 1.00 55.75 102 LEU A CA 1
ATOM 851 C C . LEU A 1 102 ? 4.902 -6.155 -10.994 1.00 55.75 102 LEU A C 1
ATOM 853 O O . LEU A 1 102 ? 4.824 -6.714 -12.091 1.00 55.75 102 LEU A O 1
ATOM 857 N N . LEU A 1 103 ? 4.609 -6.785 -9.856 1.00 57.09 103 LEU A N 1
ATOM 858 C CA . LEU A 1 103 ? 3.810 -8.006 -9.880 1.00 57.09 103 LEU A CA 1
ATOM 859 C C . LEU A 1 103 ? 2.341 -7.614 -10.069 1.00 57.09 103 LEU A C 1
ATOM 861 O O . LEU A 1 103 ? 1.885 -6.683 -9.400 1.00 57.09 103 LEU A O 1
ATOM 865 N N . PRO A 1 104 ? 1.577 -8.325 -10.918 1.00 65.62 104 PRO A N 1
ATOM 866 C CA . PRO A 1 104 ? 0.147 -8.077 -11.043 1.00 65.62 104 PRO A CA 1
ATOM 867 C C . PRO A 1 104 ? -0.526 -8.164 -9.667 1.00 65.62 104 PRO A C 1
ATOM 869 O O . PRO A 1 104 ? -0.129 -8.974 -8.822 1.00 65.62 104 PRO A O 1
ATOM 872 N N . ILE A 1 105 ? -1.521 -7.304 -9.427 1.00 71.19 105 ILE A N 1
ATOM 873 C CA . ILE A 1 105 ? -2.295 -7.329 -8.182 1.00 71.19 105 ILE A CA 1
ATOM 874 C C . ILE A 1 105 ? -3.048 -8.671 -8.145 1.00 71.19 105 ILE A C 1
ATOM 876 O O . ILE A 1 105 ? -3.795 -8.952 -9.084 1.00 71.19 105 ILE A O 1
ATOM 880 N N . PRO A 1 106 ? -2.864 -9.508 -7.107 1.00 73.81 106 PRO A N 1
ATOM 881 C CA . PRO A 1 106 ? -3.380 -10.874 -7.060 1.00 73.81 106 PRO A CA 1
ATOM 882 C C . PRO A 1 106 ? -4.847 -10.903 -6.613 1.00 73.81 106 PRO A C 1
ATOM 884 O O . PRO A 1 106 ? -5.195 -11.575 -5.647 1.00 73.81 106 PRO A O 1
ATOM 887 N N . LEU A 1 107 ? -5.701 -10.135 -7.287 1.00 71.44 107 LEU A N 1
ATOM 888 C CA . LEU A 1 107 ? -7.147 -10.207 -7.099 1.00 71.44 107 LEU A CA 1
ATOM 889 C C . LEU A 1 107 ? -7.690 -11.358 -7.952 1.00 71.44 107 LEU A C 1
ATOM 891 O O . LEU A 1 107 ? -7.293 -11.518 -9.105 1.00 71.44 107 LEU A O 1
ATOM 895 N N . SER A 1 108 ? -8.589 -12.159 -7.391 1.00 62.25 108 SER A N 1
ATOM 896 C CA . SER A 1 108 ? -9.424 -13.087 -8.156 1.00 62.25 108 SER A CA 1
ATOM 897 C C . SER A 1 108 ? -10.402 -12.298 -9.032 1.00 62.25 108 SER A C 1
ATOM 899 O O . SER A 1 108 ? -10.990 -11.333 -8.552 1.00 62.25 108 SER A O 1
ATOM 901 N N . ASP A 1 109 ? -10.602 -12.724 -10.285 1.00 53.25 109 ASP A N 1
ATOM 902 C CA . ASP A 1 109 ? -11.533 -12.102 -11.253 1.00 53.25 109 ASP A CA 1
ATOM 903 C C . ASP A 1 109 ? -13.021 -12.189 -10.839 1.00 53.25 109 ASP A C 1
ATOM 905 O O . ASP A 1 109 ? -13.890 -11.660 -11.529 1.00 53.25 109 ASP A O 1
ATOM 909 N N . ASP A 1 110 ? -13.312 -12.816 -9.699 1.00 45.59 110 ASP A N 1
ATOM 910 C CA . ASP A 1 110 ? -14.642 -12.917 -9.108 1.00 45.59 110 ASP A CA 1
ATOM 911 C C . ASP A 1 110 ? -14.803 -11.885 -7.975 1.00 45.59 110 ASP A C 1
ATOM 913 O O . ASP A 1 110 ? -14.606 -12.198 -6.796 1.00 45.59 110 ASP A O 1
ATOM 917 N N . ALA A 1 111 ? -15.144 -10.644 -8.335 1.00 42.53 111 ALA A N 1
ATOM 918 C CA . ALA A 1 111 ? -15.660 -9.614 -7.427 1.00 42.53 111 ALA A CA 1
ATOM 919 C C . ALA A 1 111 ? -16.693 -8.730 -8.138 1.00 42.53 111 ALA A C 1
ATOM 921 O O . ALA A 1 111 ? -16.386 -8.241 -9.250 1.00 42.53 111 ALA A O 1
#

InterPro domains:
  IPR001387 Cro/C1-type, helix-turn-helix domain [cd00093] (41-96)
  IPR010982 Lambda repressor-like, DNA-binding domain superfamily [SSF47413] (40-97)

Foldseek 3Di:
DVVVVVVVVLVVVLVVCVVVDDPVCCVVPPLSPDQQALLNVLVVLCVVVVHDLCVSCVLLVHDSVVNCCSNPVVPHDDLVSLVSVCVSQVFDSCVSHHRDRDDDGPHDPPD

pLDDT: mean 76.27, std 16.42, range [41.28, 95.06]

Organism: NCBI:txid1703780